Protein AF-A3JQK1-F1 (afdb_monomer)

Solvent-accessible surface area (backbone atoms only — not comparable to full-atom values): 6020 Å² total; per-residue (Å²): 129,77,75,72,51,76,66,56,51,51,50,48,52,54,31,50,51,47,30,48,78,42,42,28,70,30,76,64,95,85,64,58,97,87,66,85,75,54,36,70,35,70,66,25,47,53,28,50,30,51,47,44,52,50,32,45,74,47,68,38,94,57,34,33,56,58,51,18,52,53,29,50,78,69,68,28,33,32,30,83,64,41,80,32,41,39,71,51,41,43,46,46,34,73,75,65,22,48,67,60,46,53,60,68,68,63,79,118

Mean predicted aligned error: 6.1 Å

Radius of gyration: 14.16 Å; Cα contacts (8 Å, |Δi|>4): 122; chains: 1; bounding box: 37×29×39 Å

Sequence (108 aa):
MEEWSKKDEAERRCQLDICKSKSGEYLPAGHGKGSWATTYSNEFVAASAKLWLLHNKNGSSYPQYAMARDFQSLGIRSCRGATMTAARVEYLYKSHLRALVSENGKTT

Secondary structure (DSSP, 8-state):
-----HHHHHHHHHHHHHHHHT-S-B--TT--TT----B--HHHHHHHHHHHHHHHHTT-S-HHHHHHHHHHHTTPBPTTS-B--HHHHHHHIIIIIHHHHHHHTS--

Nearest PDB structures (foldseek):
  6zqb-assembly1_JH  TM=3.525E-01  e=9.154E+00  Saccharomyces cerevisiae S288C

pLDDT: mean 85.75, std 15.38, range [37.09, 97.5]

Foldseek 3Di:
DQDDDPVLVVLLVVLLVQLQVQAEFDDPPPDDDPDPPTAGDPSNLVSLLSQQVSCVVSPNPQSLCVVLVSCQVSCGAHNHRHRSHSVNSVVSCVPRNVVVNVVVVPPD

Structure (mmCIF, N/CA/C/O backbone):
data_AF-A3JQK1-F1
#
_entry.id   AF-A3JQK1-F1
#
loop_
_atom_site.gr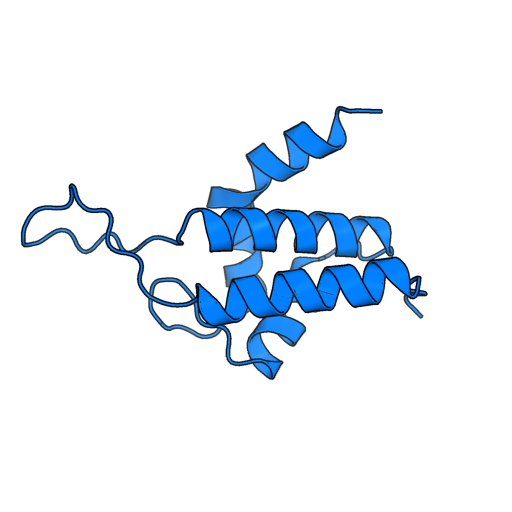oup_PDB
_atom_site.id
_atom_site.type_symbol
_atom_site.label_atom_id
_atom_site.label_alt_id
_atom_site.label_comp_id
_atom_site.label_asym_id
_atom_site.label_entity_id
_atom_site.label_seq_id
_atom_site.pdbx_PDB_ins_code
_atom_site.Cartn_x
_atom_site.Cartn_y
_atom_site.Cartn_z
_atom_site.occupancy
_atom_site.B_iso_or_equiv
_atom_site.auth_seq_id
_atom_site.auth_comp_id
_atom_site.auth_asym_id
_atom_site.auth_atom_id
_atom_site.pdbx_PDB_model_num
ATOM 1 N N . MET A 1 1 ? -10.678 -6.990 18.211 1.00 56.44 1 MET A N 1
ATOM 2 C CA . MET A 1 1 ? -11.237 -6.886 16.848 1.00 56.44 1 MET A CA 1
ATOM 3 C C . MET A 1 1 ? -10.931 -5.466 16.403 1.00 56.44 1 MET A C 1
ATOM 5 O O . MET A 1 1 ? -11.175 -4.572 17.198 1.00 56.44 1 MET A O 1
ATOM 9 N N . GLU A 1 2 ? -10.261 -5.262 15.269 1.00 63.72 2 GLU A N 1
ATOM 10 C CA . GLU A 1 2 ? -9.950 -3.905 14.787 1.00 63.72 2 GLU A CA 1
ATOM 11 C C . GLU A 1 2 ? -11.274 -3.222 14.410 1.00 63.72 2 GLU A C 1
ATOM 13 O O . GLU A 1 2 ? -11.952 -3.681 13.492 1.00 63.72 2 GLU A O 1
ATOM 18 N N . GLU A 1 3 ? -11.685 -2.184 15.139 1.00 74.25 3 GLU A N 1
ATOM 19 C CA . GLU A 1 3 ? -12.906 -1.436 14.826 1.00 74.25 3 GLU A CA 1
ATOM 20 C C . GLU A 1 3 ? -12.578 -0.294 13.870 1.00 74.25 3 GLU A C 1
ATOM 22 O O . GLU A 1 3 ? -12.063 0.753 14.258 1.00 74.25 3 GLU A O 1
ATOM 27 N N . TRP A 1 4 ? -12.873 -0.517 12.594 1.00 85.62 4 TRP A N 1
ATOM 28 C CA . TRP A 1 4 ? -12.708 0.481 11.549 1.00 85.62 4 TRP A CA 1
ATOM 29 C C . TRP A 1 4 ? -13.935 1.389 11.479 1.00 85.62 4 TRP A C 1
ATOM 31 O O . TRP A 1 4 ? -15.075 0.921 11.455 1.00 85.62 4 TRP A O 1
ATOM 41 N N . SER A 1 5 ? -13.721 2.702 11.375 1.00 93.19 5 SER A N 1
ATOM 42 C CA . SER A 1 5 ? -14.820 3.606 11.031 1.00 93.19 5 SER A CA 1
ATOM 43 C C . SER A 1 5 ? -15.235 3.406 9.567 1.00 93.19 5 SER A C 1
ATOM 45 O O . SER A 1 5 ? -14.395 3.130 8.710 1.00 93.19 5 SER A O 1
ATOM 47 N N . LYS A 1 6 ? -16.516 3.634 9.231 1.00 92.75 6 LYS A N 1
ATOM 48 C CA . LYS A 1 6 ? -17.001 3.565 7.832 1.00 92.75 6 LYS A CA 1
ATOM 49 C C . LYS A 1 6 ? -16.184 4.449 6.878 1.00 92.75 6 LYS A C 1
ATOM 51 O O . LYS A 1 6 ? -15.996 4.108 5.714 1.00 92.75 6 LYS A O 1
ATOM 56 N N . LYS A 1 7 ? -15.707 5.594 7.378 1.00 94.56 7 LYS A N 1
ATOM 57 C CA . LYS A 1 7 ? -14.860 6.524 6.624 1.00 94.56 7 LYS A CA 1
ATOM 58 C C . LYS A 1 7 ? -13.480 5.924 6.362 1.00 94.56 7 LYS A C 1
ATOM 60 O O . LYS A 1 7 ? -13.007 5.979 5.233 1.00 94.56 7 LYS A O 1
ATOM 65 N N . ASP A 1 8 ? -12.856 5.350 7.386 1.00 93.56 8 ASP A N 1
ATOM 66 C CA . ASP A 1 8 ? -11.540 4.723 7.261 1.00 93.56 8 ASP A CA 1
ATOM 67 C C . ASP A 1 8 ? -11.607 3.477 6.369 1.00 93.56 8 ASP A C 1
ATOM 69 O O . ASP A 1 8 ? -10.714 3.245 5.563 1.00 93.56 8 ASP A O 1
ATOM 73 N N . GLU A 1 9 ? -12.689 2.705 6.424 1.00 94.00 9 GLU A N 1
ATOM 74 C CA . GLU A 1 9 ? -12.879 1.560 5.531 1.00 94.00 9 GLU A CA 1
ATOM 75 C C . GLU A 1 9 ? -13.024 1.987 4.059 1.00 94.00 9 GLU A C 1
ATOM 77 O O . GLU A 1 9 ? -12.413 1.387 3.168 1.00 94.00 9 GLU A O 1
ATOM 82 N N . ALA A 1 10 ? -13.775 3.062 3.793 1.00 95.12 10 ALA A N 1
ATOM 83 C CA . ALA A 1 10 ? -13.892 3.638 2.455 1.00 95.12 10 ALA A CA 1
ATOM 84 C C . ALA A 1 10 ? -12.545 4.175 1.941 1.00 95.12 10 ALA A C 1
ATOM 86 O O . ALA A 1 10 ? -12.184 3.922 0.789 1.00 95.12 10 ALA A O 1
ATOM 87 N N . GLU A 1 11 ? -11.783 4.856 2.801 1.00 96.06 11 GLU A N 1
ATOM 88 C CA . GLU A 1 11 ? -10.440 5.344 2.479 1.00 96.06 11 GLU A CA 1
ATOM 89 C C . GLU A 1 11 ? -9.491 4.179 2.178 1.00 96.06 11 GLU A C 1
ATOM 91 O O . GLU A 1 11 ? -8.805 4.195 1.156 1.00 96.06 11 GLU A O 1
ATOM 96 N N . ARG A 1 12 ? -9.503 3.119 2.999 1.00 96.00 12 ARG A N 1
ATOM 97 C CA . ARG A 1 12 ?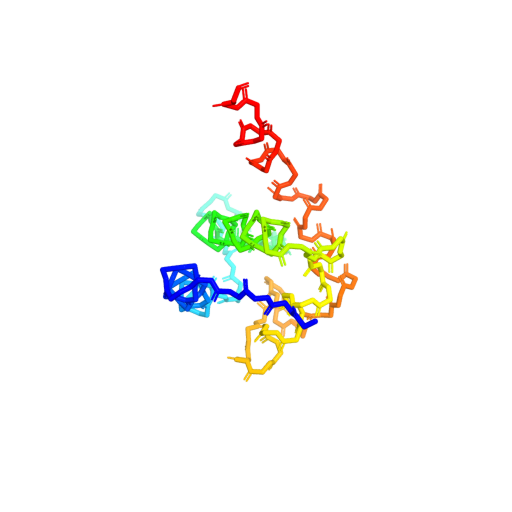 -8.713 1.903 2.753 1.00 96.00 12 ARG A CA 1
ATOM 98 C C . ARG A 1 12 ? -9.012 1.329 1.378 1.00 96.00 12 ARG A C 1
ATOM 100 O O . ARG A 1 12 ? -8.080 1.034 0.635 1.00 96.00 12 ARG A O 1
ATOM 107 N N . ARG A 1 13 ? -10.291 1.192 1.019 1.00 96.25 13 ARG A N 1
ATOM 108 C CA . ARG A 1 13 ? -10.683 0.663 -0.294 1.00 96.25 13 ARG A CA 1
ATOM 109 C C . ARG A 1 13 ? -10.180 1.544 -1.439 1.00 96.25 13 ARG A C 1
ATOM 111 O O . ARG A 1 13 ? -9.573 1.021 -2.364 1.00 96.25 13 ARG A O 1
ATOM 118 N N . CYS A 1 14 ? -10.338 2.863 -1.327 1.00 96.81 14 CYS A N 1
ATOM 119 C CA . CYS A 1 14 ? -9.830 3.821 -2.312 1.00 96.81 14 CYS A CA 1
ATOM 120 C C . CYS A 1 14 ? -8.314 3.674 -2.532 1.00 96.81 14 CYS A C 1
ATOM 122 O O . CYS A 1 14 ? -7.848 3.576 -3.668 1.00 96.81 14 CYS A O 1
ATOM 124 N N . GLN A 1 15 ? -7.533 3.583 -1.451 1.00 97.50 15 GLN A N 1
ATOM 125 C CA . GLN A 1 15 ? -6.084 3.416 -1.567 1.00 97.50 15 GLN A CA 1
ATOM 126 C C . GLN A 1 15 ? -5.692 2.041 -2.129 1.00 97.50 15 GLN A C 1
ATOM 128 O O . GLN A 1 15 ? -4.741 1.949 -2.906 1.00 97.50 15 GLN A O 1
ATOM 133 N N . LEU A 1 16 ? -6.430 0.976 -1.800 1.00 97.00 16 LEU A N 1
ATOM 134 C CA . LEU A 1 16 ? -6.208 -0.352 -2.379 1.00 97.00 16 LEU A CA 1
ATOM 135 C C . LEU A 1 16 ? -6.474 -0.377 -3.891 1.00 97.00 16 LEU A C 1
ATOM 137 O O . LEU A 1 16 ? -5.704 -1.004 -4.621 1.00 97.00 16 LEU A O 1
ATOM 141 N N . ASP A 1 17 ? -7.488 0.339 -4.377 1.00 96.94 17 ASP A N 1
ATOM 142 C CA . ASP A 1 17 ? -7.775 0.457 -5.813 1.00 96.94 17 ASP A CA 1
ATOM 143 C C . ASP A 1 17 ? -6.654 1.202 -6.559 1.00 96.94 17 ASP A C 1
ATOM 145 O O . ASP A 1 17 ? -6.227 0.785 -7.645 1.00 96.94 17 ASP A O 1
ATOM 149 N N . ILE A 1 18 ? -6.094 2.255 -5.951 1.00 95.75 18 ILE A N 1
ATOM 150 C CA . ILE A 1 18 ? -4.913 2.949 -6.489 1.00 95.75 18 ILE A CA 1
ATOM 151 C C . ILE A 1 18 ? -3.718 1.994 -6.526 1.00 95.75 18 ILE A C 1
ATOM 153 O O . ILE A 1 18 ? -3.108 1.823 -7.581 1.00 95.75 18 ILE A O 1
ATOM 157 N N . CYS A 1 19 ? -3.415 1.315 -5.417 1.00 95.75 19 CYS A N 1
ATOM 158 C CA . CYS A 1 19 ? -2.326 0.341 -5.368 1.00 95.75 19 CYS A CA 1
ATOM 159 C C . CYS A 1 19 ? -2.495 -0.748 -6.430 1.00 95.75 19 CYS A C 1
ATOM 161 O O . CYS A 1 19 ? -1.526 -1.108 -7.087 1.00 95.75 19 CYS A O 1
ATOM 163 N N . LYS A 1 20 ? -3.713 -1.247 -6.652 1.00 94.50 20 LYS A N 1
ATOM 164 C CA . LYS A 1 20 ? -3.988 -2.260 -7.674 1.00 94.50 20 LYS A CA 1
ATOM 165 C C . LYS A 1 20 ? -3.742 -1.740 -9.085 1.00 94.50 20 LYS A C 1
ATOM 167 O O . LYS A 1 20 ? -2.988 -2.367 -9.829 1.00 94.50 20 LYS A O 1
ATOM 172 N N . SER A 1 21 ? -4.319 -0.592 -9.434 1.00 92.62 21 SER A N 1
ATOM 173 C CA . SER A 1 21 ? -4.184 0.013 -10.770 1.00 92.62 21 SER A CA 1
ATOM 174 C C . SER A 1 21 ? -2.760 0.471 -11.101 1.00 92.62 21 SER A C 1
ATOM 176 O O . SER A 1 21 ? -2.400 0.565 -12.271 1.00 92.62 21 SER A O 1
ATOM 178 N N . LYS A 1 22 ? -1.946 0.741 -10.076 1.00 89.56 22 LYS A N 1
ATOM 179 C CA . LYS A 1 22 ? -0.563 1.219 -10.194 1.00 89.56 22 LYS A CA 1
ATOM 180 C C . LYS A 1 22 ? 0.481 0.175 -9.785 1.00 89.56 22 LYS A C 1
ATOM 182 O O . LYS A 1 22 ? 1.650 0.524 -9.620 1.00 89.56 22 LYS A O 1
ATOM 187 N N . SER A 1 23 ? 0.062 -1.078 -9.588 1.00 84.44 23 SER A N 1
ATOM 188 C CA . SER A 1 23 ? 0.958 -2.193 -9.271 1.00 84.44 23 SER A CA 1
ATOM 189 C C . SER A 1 23 ? 1.697 -2.696 -10.508 1.00 84.44 23 SER A C 1
ATOM 191 O O . SER A 1 23 ? 1.243 -2.517 -11.636 1.00 84.44 23 SER A O 1
ATOM 193 N N . GLY A 1 24 ? 2.831 -3.358 -10.285 1.00 70.75 24 GLY A N 1
ATOM 194 C CA . GLY A 1 24 ? 3.685 -3.864 -11.355 1.00 70.75 24 GLY A CA 1
ATOM 195 C C . GLY A 1 24 ? 4.887 -2.971 -11.644 1.00 70.75 24 GLY A C 1
ATOM 196 O O . GLY A 1 24 ? 5.251 -2.098 -10.855 1.00 70.75 24 GLY A O 1
ATOM 197 N N . GLU A 1 25 ? 5.558 -3.274 -12.749 1.00 68.25 25 GLU A N 1
ATOM 198 C CA . GLU A 1 25 ? 6.832 -2.672 -13.117 1.00 68.25 25 GLU A CA 1
ATOM 199 C C . GLU A 1 25 ? 6.656 -1.213 -13.548 1.00 68.25 25 GLU A C 1
ATOM 201 O O . GLU A 1 25 ? 5.967 -0.917 -14.523 1.00 68.25 25 GLU A O 1
ATOM 206 N N . TYR A 1 26 ? 7.298 -0.295 -12.823 1.00 73.00 26 TYR A N 1
ATOM 207 C CA . TYR A 1 26 ? 7.442 1.091 -13.247 1.00 73.00 26 TYR A CA 1
ATOM 208 C C . TYR A 1 26 ? 8.879 1.334 -13.715 1.00 73.00 26 TYR A C 1
ATOM 210 O O . TYR A 1 26 ? 9.831 1.201 -12.937 1.00 73.00 26 TYR A O 1
ATOM 218 N N . LEU A 1 27 ? 9.012 1.697 -14.994 1.00 62.97 27 LEU A N 1
ATOM 219 C CA . LEU A 1 27 ? 10.262 2.107 -15.630 1.00 62.97 27 LEU A CA 1
ATOM 220 C C . LEU A 1 27 ? 10.291 3.641 -15.715 1.00 62.97 27 LEU A C 1
ATOM 222 O O . LEU A 1 27 ? 9.519 4.220 -16.483 1.00 62.97 27 LEU A O 1
ATOM 226 N N . PRO A 1 28 ? 11.148 4.333 -14.945 1.00 64.50 28 PRO A N 1
ATOM 227 C CA . PRO A 1 28 ? 11.265 5.781 -15.049 1.00 64.50 28 PRO A CA 1
ATOM 228 C C . PRO A 1 28 ? 11.855 6.175 -16.412 1.00 64.50 28 PRO A C 1
ATOM 230 O O . PRO A 1 28 ? 12.799 5.546 -16.891 1.00 64.50 28 PRO A O 1
ATOM 233 N N . ALA A 1 29 ? 11.345 7.256 -17.011 1.00 60.84 29 ALA A N 1
ATOM 234 C CA . ALA A 1 29 ? 11.657 7.675 -18.386 1.00 60.84 29 ALA A CA 1
ATOM 235 C C . ALA A 1 29 ? 13.152 7.952 -18.683 1.00 60.84 29 ALA A C 1
ATOM 237 O O . ALA A 1 29 ? 13.534 8.046 -19.845 1.00 60.84 29 ALA A O 1
ATOM 238 N N . GLY A 1 30 ? 14.001 8.075 -17.655 1.00 62.16 30 GLY A N 1
ATOM 239 C CA . GLY A 1 30 ? 15.439 8.342 -17.782 1.00 62.16 30 GLY A CA 1
ATOM 240 C C . GLY A 1 30 ? 16.354 7.112 -17.739 1.00 62.16 30 GLY A C 1
ATOM 241 O O . GLY A 1 30 ? 17.573 7.270 -17.751 1.00 62.16 30 GLY A O 1
ATOM 242 N N . HIS A 1 31 ? 15.816 5.893 -17.655 1.00 55.28 31 HIS A N 1
ATOM 243 C CA . HIS A 1 31 ? 16.634 4.679 -17.588 1.00 55.28 31 HIS A CA 1
ATOM 244 C C . HIS A 1 31 ? 17.009 4.180 -18.995 1.00 55.28 31 HIS A C 1
ATOM 246 O O . HIS A 1 31 ? 16.155 3.760 -19.772 1.00 55.28 31 HIS A O 1
ATOM 252 N N . GLY A 1 32 ? 18.304 4.226 -19.331 1.00 52.22 32 GLY A N 1
ATOM 253 C CA . GLY A 1 32 ? 18.835 3.727 -20.606 1.00 52.22 32 GLY A CA 1
ATOM 254 C C . GLY A 1 32 ? 18.639 2.215 -20.808 1.00 52.22 32 GLY A C 1
ATOM 255 O O . GLY A 1 32 ? 18.448 1.465 -19.845 1.00 52.22 32 GLY A O 1
ATOM 256 N N . LYS A 1 33 ? 18.717 1.757 -22.071 1.00 43.28 33 LYS A N 1
ATOM 257 C CA . LYS A 1 33 ? 18.664 0.328 -22.442 1.00 43.28 33 LYS A CA 1
ATOM 258 C C . LYS A 1 33 ? 19.698 -0.456 -21.620 1.00 43.28 33 LYS A C 1
ATOM 260 O O . LYS A 1 33 ? 20.894 -0.299 -21.837 1.00 43.28 33 LYS A O 1
ATOM 265 N N . GLY A 1 34 ? 19.231 -1.282 -20.682 1.00 51.62 34 GLY A N 1
ATOM 266 C CA . GLY A 1 34 ? 20.086 -2.091 -19.805 1.00 51.62 34 GLY A CA 1
ATOM 267 C C . GLY A 1 34 ? 20.007 -1.756 -18.314 1.00 51.62 34 GLY A C 1
ATOM 268 O O . GLY A 1 34 ? 20.714 -2.382 -17.531 1.00 51.62 34 GLY A O 1
ATOM 269 N N . SER A 1 35 ? 19.152 -0.821 -17.886 1.00 50.28 35 SER A N 1
ATOM 270 C CA . SER A 1 35 ? 18.885 -0.615 -16.459 1.00 50.28 35 SER A CA 1
ATOM 271 C C . SER A 1 35 ? 17.719 -1.484 -15.976 1.00 50.28 35 SER A C 1
ATOM 273 O O . SER A 1 35 ? 16.574 -1.2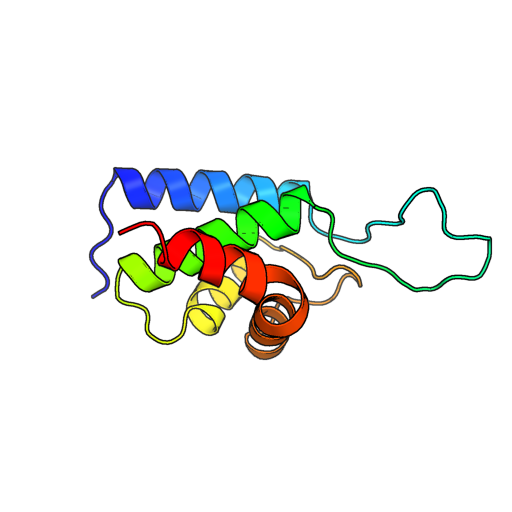72 -16.352 1.00 50.28 35 SER A O 1
ATOM 275 N N . TRP A 1 36 ? 18.019 -2.460 -15.118 1.00 51.62 36 TRP A N 1
ATOM 276 C CA . TRP A 1 36 ? 17.061 -3.421 -14.544 1.00 51.62 36 TRP A CA 1
ATOM 277 C C . TRP A 1 36 ? 16.430 -2.901 -13.237 1.00 51.62 36 TRP A C 1
ATOM 279 O O . TRP A 1 36 ? 15.914 -3.667 -12.419 1.00 51.62 36 TRP A O 1
ATOM 289 N N . ALA A 1 37 ? 16.538 -1.596 -12.980 1.00 60.69 37 ALA A N 1
ATOM 290 C CA . ALA A 1 37 ? 16.067 -0.968 -11.753 1.00 60.69 37 ALA A CA 1
ATOM 291 C C . ALA A 1 37 ? 14.562 -0.676 -11.843 1.00 60.69 37 ALA A C 1
ATOM 293 O O . ALA A 1 37 ? 14.133 0.468 -11.950 1.00 60.69 37 ALA A O 1
ATOM 294 N N . THR A 1 38 ? 13.752 -1.729 -11.795 1.00 70.94 38 THR A N 1
ATOM 295 C CA . THR A 1 38 ? 12.300 -1.618 -11.625 1.00 70.94 38 THR A CA 1
ATOM 296 C C . THR A 1 38 ? 12.000 -1.024 -10.250 1.00 70.94 38 THR A C 1
ATOM 298 O O . THR A 1 38 ? 12.468 -1.557 -9.235 1.00 70.94 38 THR A O 1
ATOM 301 N N . THR A 1 39 ? 11.203 0.036 -10.183 1.00 85.00 39 THR A N 1
ATOM 302 C CA . THR A 1 39 ? 10.766 0.634 -8.912 1.00 85.00 39 THR A CA 1
ATOM 303 C C . THR A 1 39 ? 9.242 0.710 -8.849 1.00 85.00 39 THR A C 1
ATOM 305 O O . THR A 1 39 ? 8.556 0.271 -9.770 1.00 85.00 39 THR A O 1
AT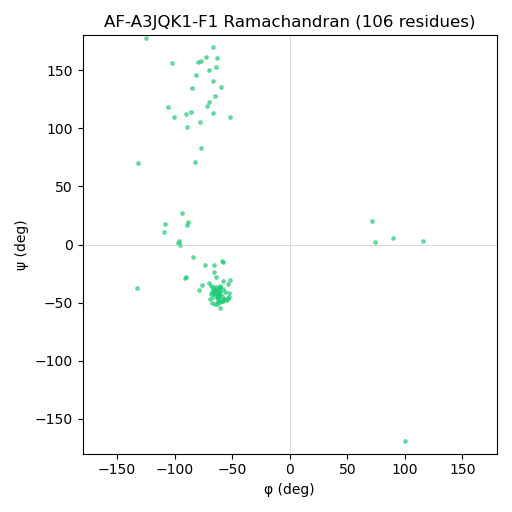OM 308 N N . TYR A 1 40 ? 8.699 1.187 -7.733 1.00 87.50 40 TYR A N 1
ATOM 309 C CA . TYR A 1 40 ? 7.277 1.493 -7.604 1.00 87.50 40 TYR A CA 1
ATOM 310 C C . TYR A 1 40 ? 6.978 2.870 -8.202 1.00 87.50 40 TYR A C 1
ATOM 312 O O . TYR A 1 40 ? 7.796 3.784 -8.097 1.00 87.50 40 TYR A O 1
ATOM 320 N N . SER A 1 41 ? 5.793 3.031 -8.792 1.00 89.44 41 SER A N 1
ATOM 321 C CA . SER A 1 41 ? 5.301 4.354 -9.185 1.00 89.44 41 SER A CA 1
ATOM 322 C C . SER A 1 41 ? 5.083 5.243 -7.955 1.00 89.44 41 SER A C 1
ATOM 324 O O . SER A 1 41 ? 4.792 4.755 -6.857 1.00 89.44 41 SER A O 1
ATOM 326 N N . ASN A 1 42 ? 5.188 6.561 -8.136 1.00 90.19 42 ASN A N 1
ATOM 327 C CA . ASN A 1 42 ? 4.975 7.519 -7.050 1.00 90.19 42 ASN A CA 1
ATOM 328 C C . ASN A 1 42 ? 3.551 7.416 -6.484 1.00 90.19 42 ASN A C 1
ATOM 330 O O . ASN A 1 42 ? 3.362 7.511 -5.272 1.00 90.19 42 ASN A O 1
ATOM 334 N N . GLU A 1 43 ? 2.553 7.159 -7.334 1.00 92.62 43 GLU A N 1
ATOM 335 C CA . GLU A 1 43 ? 1.167 6.966 -6.906 1.00 92.62 43 GLU A CA 1
ATOM 336 C C . GLU A 1 43 ? 1.000 5.708 -6.046 1.00 92.62 43 GLU A C 1
ATOM 338 O O . GLU A 1 43 ? 0.311 5.755 -5.026 1.00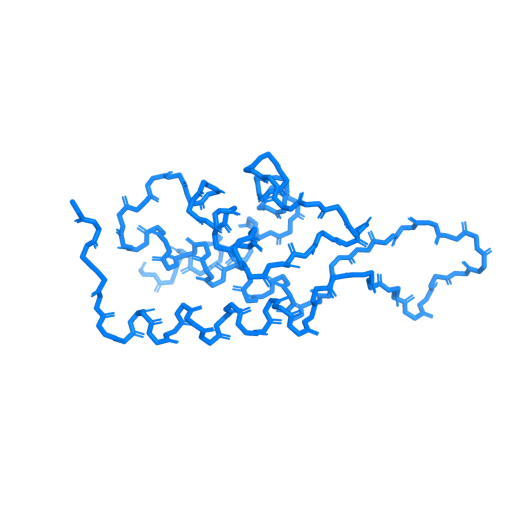 92.62 43 GLU A O 1
ATOM 343 N N . PHE A 1 44 ? 1.671 4.605 -6.400 1.00 94.25 44 PHE A N 1
ATOM 344 C CA . PHE A 1 44 ? 1.666 3.386 -5.587 1.00 94.25 44 PHE 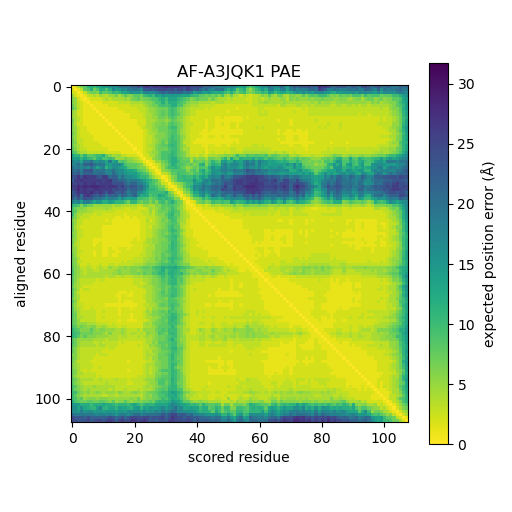A CA 1
ATOM 345 C C . PHE A 1 44 ? 2.306 3.625 -4.215 1.00 94.25 44 PHE A C 1
ATOM 347 O O . PHE A 1 44 ? 1.772 3.189 -3.192 1.00 94.25 44 PHE A O 1
ATOM 354 N N . VAL A 1 45 ? 3.437 4.337 -4.182 1.00 94.25 45 VAL A N 1
ATOM 355 C CA . VAL A 1 45 ? 4.145 4.696 -2.944 1.00 94.25 45 VAL A CA 1
ATOM 356 C C . VAL A 1 45 ? 3.266 5.581 -2.056 1.00 94.25 45 VAL A C 1
ATOM 358 O O . VAL A 1 45 ? 3.098 5.282 -0.874 1.00 94.25 45 VAL A O 1
ATOM 361 N N . ALA A 1 46 ? 2.645 6.621 -2.615 1.00 94.25 46 ALA A N 1
ATOM 362 C CA . ALA A 1 46 ? 1.775 7.525 -1.868 1.00 94.25 46 ALA A CA 1
ATOM 363 C C . ALA A 1 46 ? 0.541 6.807 -1.291 1.00 94.25 46 ALA A C 1
ATOM 365 O O . ALA A 1 46 ? 0.232 6.968 -0.108 1.00 94.25 46 ALA A O 1
ATOM 366 N N . ALA A 1 47 ? -0.135 5.976 -2.090 1.00 96.12 47 ALA A N 1
ATOM 367 C CA . ALA A 1 47 ? -1.291 5.203 -1.633 1.00 96.12 47 ALA A CA 1
ATOM 368 C C . ALA A 1 47 ? -0.910 4.172 -0.559 1.00 96.12 47 ALA A C 1
ATOM 370 O O . ALA A 1 47 ? -1.581 4.046 0.468 1.00 96.12 47 ALA A O 1
ATOM 371 N N . SER A 1 48 ? 0.226 3.493 -0.734 1.00 96.69 48 SER A N 1
ATOM 372 C CA . SER A 1 48 ? 0.750 2.545 0.254 1.00 96.69 48 SER A CA 1
ATOM 373 C C . SER A 1 48 ? 1.121 3.221 1.577 1.00 96.69 48 SER A C 1
ATOM 375 O O . SER A 1 48 ? 0.888 2.647 2.640 1.00 96.69 48 SER A O 1
ATOM 377 N N . ALA A 1 49 ? 1.656 4.445 1.544 1.00 96.81 49 ALA A N 1
ATOM 378 C CA . ALA A 1 49 ? 1.963 5.209 2.755 1.00 96.81 49 ALA A CA 1
ATOM 379 C C . ALA A 1 49 ? 0.685 5.575 3.526 1.00 96.81 49 ALA A C 1
ATOM 381 O O . ALA A 1 49 ? 0.639 5.432 4.749 1.00 96.81 49 ALA A O 1
ATOM 382 N N . LYS A 1 50 ? -0.378 5.975 2.815 1.00 96.06 50 LYS A N 1
ATOM 383 C CA . LYS A 1 50 ? -1.694 6.230 3.419 1.00 96.06 50 LYS A CA 1
ATOM 384 C C . LYS A 1 50 ? -2.286 4.971 4.048 1.00 96.06 50 LYS A C 1
ATOM 386 O O . LYS A 1 50 ? -2.760 5.040 5.178 1.00 96.06 50 LYS A O 1
ATOM 391 N N . LEU A 1 51 ? -2.203 3.822 3.372 1.00 96.56 51 LEU A N 1
ATOM 392 C CA . LEU A 1 51 ? -2.636 2.537 3.937 1.00 96.56 51 LEU A CA 1
ATOM 393 C C . LEU A 1 51 ? -1.886 2.202 5.225 1.00 96.56 51 LEU A C 1
ATOM 395 O O . LEU A 1 51 ? -2.509 1.821 6.212 1.00 96.56 51 LEU A O 1
ATOM 399 N N . TRP A 1 52 ? -0.566 2.394 5.244 1.00 96.12 52 TRP A N 1
ATOM 400 C CA . TRP A 1 52 ? 0.248 2.149 6.432 1.00 96.12 52 TRP A CA 1
ATOM 401 C C . TRP A 1 52 ? -0.217 2.985 7.631 1.00 96.12 52 TRP A C 1
ATOM 403 O O . TRP A 1 52 ? -0.434 2.454 8.722 1.00 96.12 52 TRP A O 1
ATOM 413 N N . LEU A 1 53 ? -0.416 4.290 7.422 1.00 94.56 53 LEU A N 1
ATOM 414 C CA . LEU A 1 53 ? -0.929 5.207 8.444 1.00 94.56 53 LEU A CA 1
ATOM 415 C C . LEU A 1 53 ? -2.323 4.803 8.924 1.00 94.56 53 LEU A C 1
ATOM 417 O O . LEU A 1 53 ? -2.602 4.845 10.119 1.00 94.56 53 LEU A O 1
ATOM 421 N N . LEU A 1 54 ? -3.185 4.381 8.004 1.00 94.56 54 LEU A N 1
ATOM 422 C CA . LEU A 1 54 ? -4.551 3.987 8.306 1.00 94.56 54 LEU A CA 1
ATOM 423 C C . LEU A 1 54 ? -4.606 2.701 9.140 1.00 94.56 54 LEU A C 1
ATOM 425 O O . LEU A 1 54 ? -5.361 2.636 10.105 1.00 94.56 54 LEU A O 1
ATOM 429 N N . HIS A 1 55 ? -3.764 1.712 8.837 1.00 92.94 55 HIS A N 1
ATOM 430 C CA . HIS A 1 55 ? -3.620 0.520 9.675 1.00 92.94 55 HIS A CA 1
ATOM 431 C C . HIS A 1 55 ? -3.098 0.867 11.073 1.00 92.94 55 HIS A C 1
ATOM 433 O O . HIS A 1 55 ? -3.664 0.401 12.060 1.00 92.94 55 HIS A O 1
ATOM 439 N N . ASN A 1 56 ? -2.078 1.726 11.175 1.00 91.44 56 ASN A N 1
ATOM 440 C CA . ASN A 1 56 ? -1.580 2.203 12.469 1.00 91.44 56 ASN A CA 1
ATOM 441 C C . ASN A 1 56 ? -2.678 2.904 13.281 1.00 91.44 56 ASN A C 1
ATOM 443 O O . ASN A 1 56 ? -2.864 2.603 14.458 1.00 91.44 56 ASN A O 1
ATOM 447 N N . LYS A 1 57 ? -3.430 3.810 12.645 1.00 91.19 57 LYS A N 1
ATOM 448 C CA . LYS A 1 57 ? -4.542 4.544 13.264 1.00 9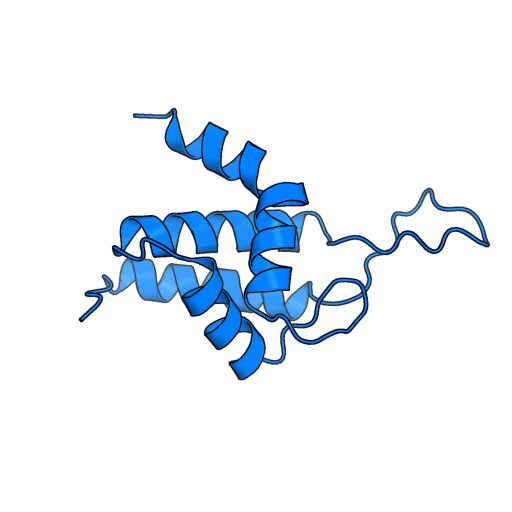1.19 57 LYS A CA 1
ATOM 449 C C . LYS A 1 57 ? -5.619 3.600 13.809 1.00 91.19 57 LYS A C 1
ATOM 451 O O . LYS A 1 57 ? -6.162 3.863 14.873 1.00 91.19 57 LYS A O 1
ATOM 456 N N . ASN A 1 58 ? -5.904 2.504 13.105 1.00 89.81 58 ASN A N 1
ATOM 457 C CA . ASN A 1 58 ? -6.898 1.503 13.507 1.00 89.81 58 ASN A CA 1
ATOM 458 C C . ASN A 1 58 ? -6.316 0.397 14.417 1.00 89.81 58 ASN A C 1
ATOM 460 O O . ASN A 1 58 ? -6.910 -0.670 14.561 1.00 89.81 58 ASN A O 1
ATOM 464 N N . GLY A 1 59 ? -5.162 0.642 15.051 1.00 87.12 59 GLY A N 1
ATOM 465 C CA . GLY A 1 59 ? -4.626 -0.204 16.122 1.00 87.12 59 GLY A CA 1
ATOM 466 C C . GLY A 1 59 ? -3.721 -1.354 15.676 1.00 87.12 59 GLY A C 1
ATOM 467 O O . GLY A 1 59 ? -3.281 -2.137 16.517 1.00 87.12 59 GLY A O 1
ATOM 468 N N . SER A 1 60 ? -3.385 -1.465 14.388 1.00 89.81 60 SER A N 1
ATOM 469 C CA . SER A 1 60 ? -2.429 -2.475 13.927 1.00 89.81 60 SER A CA 1
ATOM 470 C C . SER A 1 60 ? -0.996 -2.037 14.242 1.00 89.81 60 SER A C 1
ATOM 472 O O . SER A 1 60 ? -0.417 -1.236 13.512 1.00 89.81 60 SER A O 1
ATOM 474 N N . SER A 1 61 ? -0.372 -2.644 15.255 1.00 88.94 61 SER A N 1
ATOM 475 C CA . SER A 1 61 ? 1.056 -2.439 15.570 1.00 88.94 61 SER A CA 1
ATOM 476 C C . SER A 1 61 ? 2.009 -2.952 14.484 1.00 88.94 61 SER A C 1
ATOM 478 O O . SER A 1 61 ? 3.176 -2.567 14.451 1.00 88.94 61 SER A O 1
ATOM 480 N N . TYR A 1 62 ? 1.520 -3.819 13.590 1.00 92.12 62 TYR A N 1
ATOM 481 C CA . TYR A 1 62 ? 2.307 -4.415 12.512 1.00 92.12 62 TYR A CA 1
ATOM 482 C C . TYR A 1 62 ? 1.576 -4.328 11.157 1.00 92.12 62 TYR A C 1
ATOM 484 O O . TYR A 1 62 ? 1.136 -5.358 10.624 1.00 92.12 62 TYR A O 1
ATOM 492 N N . PRO A 1 63 ? 1.449 -3.116 10.569 1.00 94.75 63 PRO A N 1
ATOM 493 C CA . PRO A 1 63 ? 0.712 -2.891 9.321 1.00 94.75 63 PRO A CA 1
ATOM 494 C C . PRO A 1 63 ? 1.124 -3.806 8.171 1.00 94.75 63 PRO A C 1
ATOM 496 O O . PRO A 1 63 ? 0.289 -4.175 7.347 1.00 94.75 63 PRO A O 1
ATOM 499 N N . GLN A 1 64 ? 2.389 -4.235 8.132 1.00 96.44 64 GLN A N 1
ATOM 500 C CA . GLN A 1 64 ? 2.911 -5.097 7.079 1.00 96.44 64 GLN A CA 1
ATOM 501 C C . GLN A 1 64 ? 2.150 -6.422 6.935 1.00 96.44 64 GLN A C 1
ATOM 503 O O . GLN A 1 64 ? 2.044 -6.929 5.820 1.00 96.44 64 GLN A O 1
ATOM 508 N N . TYR A 1 65 ? 1.591 -6.982 8.014 1.00 96.12 65 TYR A N 1
ATOM 509 C CA . TYR A 1 65 ? 0.818 -8.227 7.933 1.00 96.12 65 TYR A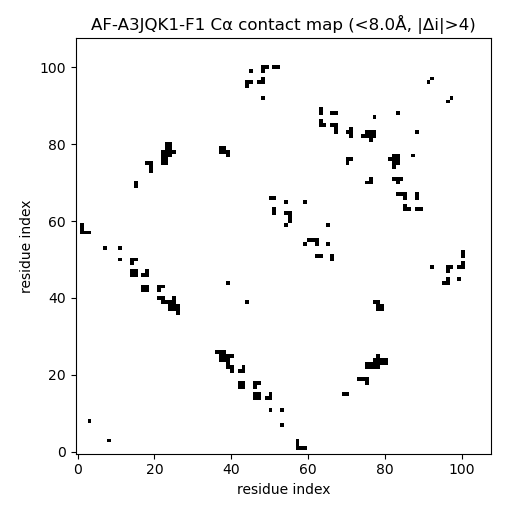 CA 1
ATOM 510 C C . TYR A 1 65 ? -0.600 -7.998 7.412 1.00 96.12 65 TYR A C 1
ATOM 512 O O . TYR A 1 65 ? -1.111 -8.809 6.639 1.00 96.12 65 TYR A O 1
ATOM 520 N N . ALA A 1 66 ? -1.250 -6.909 7.824 1.00 94.31 66 ALA A N 1
ATOM 521 C CA . ALA A 1 66 ? -2.582 -6.557 7.340 1.00 94.31 66 ALA A CA 1
ATOM 522 C C . ALA A 1 66 ? -2.531 -6.170 5.855 1.00 94.31 66 ALA A C 1
ATOM 524 O O . ALA A 1 66 ? -3.204 -6.787 5.033 1.00 94.31 66 ALA A O 1
ATOM 525 N N . MET A 1 67 ? -1.612 -5.275 5.491 1.00 96.81 67 MET A N 1
ATOM 526 C CA . MET A 1 67 ? -1.403 -4.861 4.105 1.00 96.81 67 MET A CA 1
ATOM 527 C C . MET A 1 67 ? -0.987 -6.025 3.199 1.00 96.81 67 MET A C 1
ATOM 529 O O . MET A 1 67 ? -1.455 -6.109 2.070 1.00 96.81 67 MET A O 1
ATOM 533 N N . ALA A 1 68 ? -0.142 -6.955 3.665 1.00 97.44 68 ALA A N 1
ATOM 534 C CA . ALA A 1 68 ? 0.223 -8.125 2.862 1.00 97.44 68 ALA A CA 1
ATOM 535 C C . ALA A 1 68 ? -0.988 -9.013 2.546 1.00 97.44 68 ALA A C 1
ATOM 537 O O . ALA A 1 68 ? -1.107 -9.487 1.417 1.00 97.44 68 ALA A O 1
ATOM 538 N N . ARG A 1 69 ? -1.899 -9.218 3.508 1.00 95.94 69 ARG A N 1
ATOM 539 C CA . ARG A 1 69 ? -3.150 -9.962 3.283 1.00 95.94 69 ARG A CA 1
ATOM 540 C C . ARG A 1 69 ? -4.040 -9.253 2.262 1.00 95.94 69 ARG A C 1
ATOM 542 O O . ARG A 1 69 ? -4.523 -9.892 1.327 1.00 95.94 69 ARG A O 1
ATOM 549 N N . ASP A 1 70 ? -4.178 -7.937 2.381 1.00 95.94 70 ASP A N 1
ATOM 550 C CA . ASP A 1 70 ? -4.960 -7.126 1.444 1.00 95.94 70 ASP A CA 1
ATOM 551 C C . ASP A 1 70 ? -4.380 -7.184 0.032 1.00 95.94 70 ASP A C 1
ATOM 553 O O . ASP A 1 70 ? -5.078 -7.501 -0.930 1.00 95.94 70 ASP A O 1
ATOM 557 N N . PHE A 1 71 ? -3.073 -6.966 -0.096 1.00 97.00 71 PHE A N 1
ATOM 558 C CA . PHE A 1 71 ? -2.388 -7.002 -1.380 1.00 97.00 71 PHE A CA 1
ATOM 559 C C . PHE A 1 71 ? -2.484 -8.376 -2.041 1.00 97.00 71 PHE A C 1
ATOM 561 O O . PHE A 1 71 ? -2.746 -8.462 -3.239 1.00 97.00 71 PHE A O 1
ATOM 568 N N . GLN A 1 72 ? -2.328 -9.455 -1.276 1.00 96.69 72 GLN A N 1
ATOM 569 C CA . GLN A 1 72 ? -2.445 -10.817 -1.797 1.00 96.69 72 GLN A CA 1
ATOM 570 C C . GLN A 1 72 ? -3.869 -11.145 -2.244 1.00 96.69 72 GLN A C 1
ATOM 572 O O . GLN A 1 72 ? -4.041 -11.667 -3.344 1.00 96.69 72 GLN A O 1
ATOM 577 N N . SER A 1 73 ? -4.881 -10.802 -1.442 1.00 96.69 73 SER A N 1
ATOM 578 C CA . SER A 1 73 ? -6.286 -11.065 -1.789 1.00 96.69 73 SER A CA 1
ATOM 579 C C . SER A 1 73 ? -6.750 -10.294 -3.030 1.00 96.69 73 SER A C 1
ATOM 581 O O . SER A 1 73 ? -7.603 -10.778 -3.770 1.00 96.69 73 SER A O 1
ATOM 583 N N . LEU A 1 74 ? -6.148 -9.133 -3.307 1.00 95.81 74 LEU A N 1
ATOM 584 C CA . LEU A 1 74 ? -6.452 -8.300 -4.474 1.00 95.81 74 LEU A CA 1
ATOM 585 C C . LEU A 1 74 ? -5.522 -8.526 -5.676 1.00 95.81 74 LEU A C 1
ATOM 587 O O . LEU A 1 74 ? -5.702 -7.874 -6.709 1.00 95.81 74 LEU A O 1
ATOM 591 N N . GLY A 1 75 ? -4.542 -9.428 -5.565 1.00 94.88 75 GLY A N 1
ATOM 592 C CA . GLY A 1 75 ? -3.582 -9.724 -6.633 1.00 94.88 75 GLY A CA 1
ATOM 593 C C . GLY A 1 75 ? -2.553 -8.616 -6.894 1.00 94.88 75 GLY A C 1
ATOM 594 O O . GLY A 1 75 ? -1.957 -8.575 -7.967 1.00 94.88 75 GLY A O 1
ATOM 595 N N . ILE A 1 76 ? -2.328 -7.722 -5.931 1.00 94.88 76 ILE A N 1
ATOM 596 C CA . ILE A 1 76 ? -1.367 -6.617 -6.022 1.00 94.88 76 ILE A CA 1
ATOM 597 C C . ILE A 1 76 ? 0.058 -7.183 -5.986 1.00 94.88 76 ILE A C 1
ATOM 599 O O . ILE A 1 76 ? 0.455 -7.889 -5.051 1.00 94.88 76 ILE A O 1
ATOM 603 N N . ARG A 1 77 ? 0.839 -6.876 -7.024 1.00 93.69 77 ARG A N 1
ATOM 604 C CA . ARG A 1 77 ? 2.214 -7.363 -7.203 1.00 93.69 77 ARG A CA 1
ATOM 605 C C . ARG A 1 77 ? 3.250 -6.301 -6.845 1.00 93.69 77 ARG A C 1
ATOM 607 O O . ARG A 1 77 ? 2.985 -5.103 -6.917 1.00 93.69 77 ARG A O 1
ATOM 614 N N . SER A 1 78 ? 4.452 -6.752 -6.492 1.00 91.19 78 SER A N 1
ATOM 615 C CA . SER A 1 78 ? 5.610 -5.874 -6.328 1.00 91.19 78 SER A CA 1
ATOM 616 C C . SER A 1 78 ? 6.036 -5.257 -7.664 1.00 91.19 78 SER A C 1
ATOM 618 O O . SER A 1 78 ? 5.634 -5.720 -8.732 1.00 91.19 78 SER A O 1
ATOM 620 N N . CYS A 1 79 ? 6.941 -4.279 -7.613 1.00 85.75 79 CYS A N 1
ATOM 621 C CA . CYS A 1 79 ? 7.558 -3.683 -8.803 1.00 85.75 79 CYS A CA 1
ATOM 622 C C . CYS A 1 79 ? 8.299 -4.685 -9.711 1.00 85.75 79 CYS A C 1
ATOM 624 O O . CYS A 1 79 ? 8.591 -4.370 -10.855 1.00 85.75 79 CYS A O 1
ATOM 626 N N . ARG A 1 80 ? 8.583 -5.897 -9.213 1.00 85.12 80 ARG A N 1
ATOM 627 C CA . ARG A 1 80 ? 9.185 -7.016 -9.964 1.00 85.12 80 ARG A CA 1
ATOM 628 C C . ARG A 1 80 ? 8.193 -8.149 -10.246 1.00 85.12 80 ARG A C 1
ATOM 630 O O . ARG A 1 80 ? 8.597 -9.288 -10.450 1.00 85.12 80 ARG A O 1
ATOM 637 N N . GLY A 1 81 ? 6.892 -7.883 -10.134 1.00 87.25 81 GLY A N 1
ATOM 638 C CA . GLY A 1 81 ? 5.830 -8.863 -10.380 1.00 87.25 81 GLY A CA 1
ATOM 639 C C . GLY A 1 81 ? 5.645 -9.929 -9.290 1.00 87.25 81 GLY A C 1
ATOM 640 O O . GLY A 1 81 ? 4.783 -10.796 -9.419 1.00 87.25 81 GLY A O 1
ATOM 641 N N . ALA A 1 82 ? 6.407 -9.884 -8.192 1.00 90.69 82 ALA A N 1
ATOM 642 C CA . ALA A 1 82 ? 6.329 -10.889 -7.133 1.00 90.69 82 ALA A CA 1
ATOM 643 C C . ALA A 1 82 ? 5.135 -10.654 -6.192 1.00 90.69 82 ALA A C 1
ATOM 645 O O . ALA A 1 82 ? 4.644 -9.537 -6.033 1.00 90.69 82 ALA A O 1
ATOM 646 N N . THR A 1 83 ? 4.686 -11.710 -5.512 1.00 94.62 83 THR A N 1
ATOM 647 C CA . THR A 1 83 ? 3.672 -11.617 -4.448 1.00 94.62 83 THR A CA 1
ATOM 648 C C . THR A 1 83 ? 4.135 -10.707 -3.308 1.00 94.62 83 THR A C 1
ATOM 650 O O . THR A 1 83 ? 5.258 -10.845 -2.821 1.00 94.62 83 THR A O 1
ATOM 653 N N . MET A 1 84 ? 3.252 -9.827 -2.830 1.00 95.31 84 MET A N 1
ATOM 654 C CA . MET A 1 84 ? 3.512 -8.932 -1.698 1.00 95.31 84 MET A CA 1
ATOM 655 C C . MET A 1 84 ? 3.417 -9.667 -0.351 1.00 95.31 84 MET A C 1
ATOM 657 O O . MET A 1 84 ? 2.390 -9.660 0.322 1.00 95.31 84 MET A O 1
ATOM 661 N N . THR A 1 85 ? 4.498 -10.337 0.052 1.00 97.12 85 THR A N 1
ATOM 662 C CA . THR A 1 85 ? 4.639 -10.928 1.396 1.00 97.12 85 THR A CA 1
ATOM 663 C C . THR A 1 85 ? 4.856 -9.850 2.463 1.00 97.12 85 THR A C 1
ATOM 665 O O . THR A 1 85 ? 5.301 -8.751 2.137 1.00 97.12 85 THR A O 1
ATOM 668 N N . ALA A 1 86 ? 4.630 -10.165 3.745 1.00 97.06 86 ALA A N 1
ATOM 669 C CA . ALA A 1 86 ? 4.881 -9.223 4.845 1.00 97.06 86 ALA A CA 1
ATOM 670 C C . ALA A 1 86 ? 6.312 -8.649 4.814 1.00 97.06 86 ALA A C 1
ATOM 672 O O . ALA A 1 86 ? 6.485 -7.442 4.919 1.00 97.06 86 ALA A O 1
ATOM 673 N N . ALA A 1 87 ? 7.321 -9.483 4.535 1.00 96.06 87 ALA A N 1
ATOM 674 C CA . ALA A 1 87 ? 8.709 -9.038 4.372 1.00 96.06 87 ALA A CA 1
ATOM 675 C C . ALA A 1 87 ? 8.897 -8.033 3.216 1.00 96.06 87 ALA A C 1
ATOM 677 O O . ALA A 1 87 ? 9.695 -7.104 3.313 1.00 96.06 87 ALA A O 1
ATOM 678 N N . ARG A 1 88 ? 8.153 -8.183 2.113 1.00 95.06 88 ARG A N 1
ATOM 679 C CA . ARG A 1 88 ? 8.201 -7.236 0.986 1.00 95.06 88 ARG A CA 1
ATOM 680 C C . ARG A 1 88 ? 7.451 -5.946 1.279 1.00 95.06 88 ARG A C 1
ATOM 682 O O . ARG A 1 88 ? 7.900 -4.892 0.845 1.00 95.06 88 ARG A O 1
ATOM 689 N N . VAL A 1 89 ? 6.346 -6.015 2.018 1.00 96.50 89 VAL A N 1
ATOM 690 C CA . VAL A 1 89 ? 5.648 -4.818 2.504 1.00 96.50 89 VAL A CA 1
ATOM 691 C C . VAL A 1 89 ? 6.519 -4.065 3.514 1.00 96.50 89 VAL A C 1
ATOM 693 O O . VAL A 1 89 ? 6.597 -2.842 3.473 1.00 96.50 89 VAL A O 1
ATOM 696 N N . GLU A 1 90 ? 7.249 -4.776 4.370 1.00 95.69 90 GLU A N 1
ATOM 697 C CA . GLU A 1 90 ? 8.226 -4.171 5.275 1.00 95.69 90 GLU A CA 1
ATOM 698 C C . GLU A 1 90 ? 9.395 -3.532 4.511 1.00 95.69 90 GLU A C 1
ATOM 700 O O . GLU A 1 90 ? 9.806 -2.419 4.837 1.00 95.69 90 GLU A O 1
ATOM 705 N N . TYR A 1 91 ? 9.906 -4.187 3.464 1.00 94.19 91 TYR A N 1
ATOM 706 C CA . TYR A 1 91 ? 10.886 -3.582 2.560 1.00 94.19 91 TYR A CA 1
ATOM 707 C C . TYR A 1 91 ? 10.331 -2.313 1.899 1.00 94.19 91 TYR A C 1
ATOM 709 O O . TYR A 1 91 ? 10.976 -1.270 1.955 1.00 94.19 91 TYR A O 1
ATOM 717 N N . LEU A 1 92 ? 9.111 -2.368 1.350 1.00 94.31 92 LEU A N 1
ATOM 718 C CA . LEU A 1 92 ? 8.421 -1.206 0.783 1.00 94.31 92 LEU A CA 1
ATOM 719 C C . LEU A 1 92 ? 8.369 -0.055 1.798 1.00 94.31 92 LEU A C 1
ATOM 721 O O . LEU A 1 92 ? 8.709 1.077 1.457 1.00 94.31 92 LEU A O 1
ATOM 725 N N . TYR A 1 93 ? 8.020 -0.345 3.054 1.00 95.19 93 TYR A N 1
ATOM 726 C CA . TYR A 1 93 ? 8.022 0.648 4.122 1.00 95.19 93 TYR A CA 1
ATOM 727 C C . TYR A 1 93 ? 9.408 1.249 4.358 1.00 95.19 93 TYR A C 1
ATOM 729 O O . TYR A 1 93 ? 9.566 2.468 4.279 1.00 95.19 93 TYR A O 1
ATOM 737 N N . LYS A 1 94 ? 10.419 0.412 4.605 1.00 94.25 94 LYS A N 1
ATOM 738 C CA . LYS A 1 94 ? 11.783 0.860 4.920 1.00 94.25 94 LYS A CA 1
ATOM 739 C C . LYS A 1 94 ? 12.414 1.663 3.783 1.00 94.25 94 LYS A C 1
ATOM 741 O O . 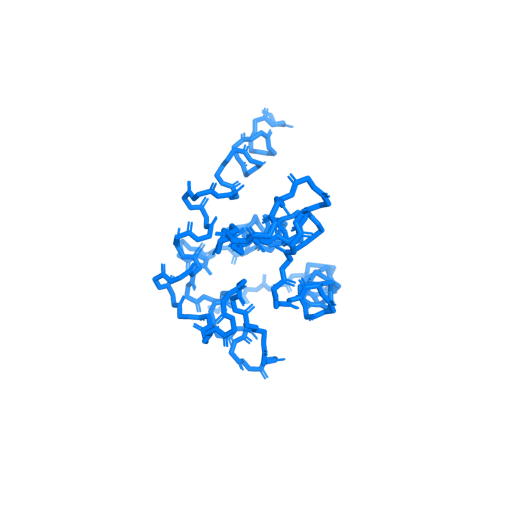LYS A 1 94 ? 13.131 2.619 4.063 1.00 94.25 94 LYS A O 1
ATOM 746 N N . SER A 1 95 ? 12.147 1.279 2.538 1.00 92.31 95 SER A N 1
ATOM 747 C CA . SER A 1 95 ? 12.778 1.858 1.350 1.00 92.31 95 SER A CA 1
ATOM 748 C C . SER A 1 95 ? 12.023 3.046 0.757 1.00 92.31 95 SER A C 1
ATOM 750 O O . SER A 1 95 ? 12.663 3.902 0.156 1.00 92.31 95 SER A O 1
ATOM 752 N N . HIS A 1 96 ? 10.695 3.116 0.910 1.00 91.69 96 HIS A N 1
ATOM 753 C CA . HIS A 1 96 ? 9.878 4.110 0.200 1.00 91.69 96 HIS A CA 1
ATOM 754 C C . HIS A 1 96 ? 8.869 4.851 1.084 1.00 91.69 96 HIS A C 1
ATOM 756 O O . HIS A 1 96 ? 8.657 6.043 0.881 1.00 91.69 96 HIS A O 1
ATOM 762 N N . LEU A 1 97 ? 8.238 4.185 2.060 1.00 93.50 97 LEU A N 1
ATOM 763 C CA . LEU A 1 97 ? 7.140 4.809 2.819 1.00 93.50 97 LEU A CA 1
ATOM 764 C C . LEU A 1 97 ? 7.615 5.562 4.064 1.00 93.50 97 LEU A C 1
ATOM 766 O O . LEU A 1 97 ? 6.952 6.504 4.483 1.00 93.50 97 LEU A O 1
ATOM 770 N N . ARG A 1 98 ? 8.736 5.159 4.675 1.00 92.94 98 ARG A N 1
ATOM 771 C CA . ARG A 1 98 ? 9.168 5.646 5.995 1.00 92.94 98 ARG A CA 1
ATOM 772 C C . ARG A 1 98 ? 9.237 7.171 6.075 1.00 92.94 98 ARG A C 1
ATOM 774 O O . ARG A 1 98 ? 8.731 7.731 7.040 1.00 92.94 98 ARG A O 1
ATOM 781 N N . ALA A 1 99 ? 9.829 7.825 5.075 1.00 89.62 99 ALA A N 1
ATOM 782 C CA . ALA A 1 99 ? 9.924 9.285 5.036 1.00 89.62 99 ALA A CA 1
ATOM 783 C C . ALA A 1 99 ? 8.529 9.937 5.025 1.00 89.62 99 ALA A C 1
ATOM 785 O O . ALA A 1 99 ? 8.226 10.751 5.893 1.00 89.62 99 ALA A O 1
ATOM 786 N N . LEU A 1 100 ? 7.646 9.470 4.136 1.00 89.75 100 LEU A N 1
ATOM 787 C CA . LEU A 1 100 ? 6.272 9.964 4.006 1.00 89.75 100 LEU A CA 1
ATOM 788 C C . LEU A 1 100 ? 5.454 9.745 5.285 1.00 89.75 100 LEU A C 1
ATOM 790 O O . LEU A 1 100 ? 4.729 10.631 5.730 1.00 89.75 100 LEU A O 1
ATOM 794 N N . VAL A 1 101 ? 5.573 8.571 5.905 1.00 89.75 101 VAL A N 1
ATOM 795 C CA . VAL A 1 101 ? 4.872 8.238 7.154 1.00 89.75 101 VAL A CA 1
ATOM 796 C C . VAL A 1 101 ? 5.371 9.114 8.307 1.00 89.75 101 VAL A C 1
ATOM 798 O O . VAL A 1 101 ? 4.568 9.582 9.109 1.00 89.75 101 VAL A O 1
ATOM 801 N N . SER A 1 102 ? 6.678 9.377 8.388 1.00 84.25 102 SER A N 1
ATOM 802 C CA . SER A 1 102 ? 7.260 10.235 9.426 1.00 84.25 102 SER A CA 1
ATOM 803 C C . SER A 1 102 ? 6.910 11.716 9.268 1.00 84.25 102 SER A C 1
ATOM 805 O O . SER A 1 102 ? 6.759 12.395 10.278 1.00 84.25 102 SER A O 1
ATOM 807 N N . GLU A 1 103 ? 6.765 12.229 8.048 1.00 75.62 103 GLU A N 1
ATOM 808 C CA . GLU A 1 103 ? 6.316 13.610 7.804 1.00 75.62 103 GLU A CA 1
ATOM 809 C C . GLU A 1 103 ? 4.848 13.809 8.202 1.00 75.62 103 GLU A C 1
ATOM 811 O O . GLU A 1 103 ? 4.515 14.771 8.894 1.00 75.62 103 GLU A O 1
ATOM 816 N N . ASN A 1 104 ? 3.986 12.850 7.858 1.00 65.44 104 ASN A N 1
ATOM 817 C CA . ASN A 1 104 ? 2.566 12.878 8.223 1.00 65.44 104 ASN A CA 1
ATOM 818 C C . ASN A 1 104 ? 2.309 12.578 9.713 1.00 65.44 104 ASN A C 1
ATOM 820 O O . ASN A 1 104 ? 1.237 12.882 10.222 1.00 65.44 104 ASN A O 1
ATOM 824 N N . GLY A 1 105 ? 3.272 11.984 10.425 1.00 57.53 105 GLY A N 1
ATOM 825 C CA . GLY A 1 105 ? 3.191 11.753 11.872 1.00 57.53 105 GLY A CA 1
ATOM 826 C C . GLY A 1 105 ? 3.625 12.945 12.734 1.00 57.53 105 GLY A C 1
ATOM 827 O O . GLY A 1 105 ? 3.433 12.914 13.944 1.00 57.53 105 GLY A O 1
ATOM 828 N N . LYS A 1 106 ? 4.227 13.983 12.136 1.00 50.25 106 LYS A N 1
ATOM 829 C CA . LYS A 1 106 ? 4.733 15.181 12.836 1.00 50.25 106 LYS A CA 1
ATOM 830 C C . LYS A 1 106 ? 3.763 16.367 12.819 1.00 50.25 106 LYS A C 1
ATOM 832 O O . LYS A 1 106 ? 4.106 17.426 13.325 1.00 50.25 106 LYS A O 1
ATOM 837 N N . THR A 1 107 ? 2.585 16.221 12.218 1.00 39.62 107 THR A N 1
ATOM 838 C CA . THR A 1 107 ? 1.610 17.310 12.020 1.00 39.62 107 THR A CA 1
ATOM 839 C C . THR A 1 107 ? 0.558 17.412 13.135 1.00 39.62 107 THR A C 1
ATOM 841 O O . THR A 1 107 ? -0.541 17.909 12.897 1.00 39.62 107 THR A O 1
ATOM 844 N N . THR A 1 108 ? 0.895 16.973 14.350 1.00 37.09 108 THR A N 1
ATOM 845 C CA . THR A 1 108 ? 0.050 17.114 15.552 1.00 37.09 108 THR A CA 1
ATOM 846 C C . THR A 1 108 ? 0.763 17.918 16.616 1.00 37.09 108 THR A C 1
ATOM 848 O O . THR A 1 108 ? 1.952 17.610 16.855 1.00 37.09 108 THR A O 1
#